Protein AF-A0A9E3NHN3-F1 (afdb_monomer_lite)

Foldseek 3Di:
DDPDDPPVVVVVVVVVVVVPQDWWWKDLDPPDIDTDRDVVVVVVSCVVRVPIDTD

pLDDT: mean 80.8, std 9.86, range [44.53, 91.62]

Secondary structure (DSSP, 8-state):
------HHHHHHHHHHHHHHS--EEEEEETTEEEEES-HHHHHHHHHH-TT-EE-

Structure (mmCIF, N/CA/C/O backbone):
data_AF-A0A9E3NHN3-F1
#
_entry.id   AF-A0A9E3NHN3-F1
#
loop_
_atom_site.group_PDB
_atom_site.id
_atom_site.type_symbol
_atom_site.label_atom_id
_atom_site.label_alt_id
_atom_site.label_comp_id
_atom_site.label_asym_id
_atom_site.label_entity_id
_atom_site.label_seq_id
_atom_site.pdbx_PDB_ins_code
_atom_site.Cartn_x
_atom_site.Cartn_y
_atom_site.Cartn_z
_atom_site.occupancy
_atom_site.B_iso_or_equiv
_atom_site.auth_seq_id
_atom_site.auth_comp_id
_atom_site.auth_asym_id
_atom_site.auth_atom_id
_atom_site.pdbx_PDB_model_num
ATOM 1 N N . MET A 1 1 ? 32.285 15.937 -22.580 1.00 44.53 1 MET A N 1
ATOM 2 C CA . MET A 1 1 ? 30.952 15.823 -23.219 1.00 44.53 1 MET A CA 1
ATOM 3 C C . MET A 1 1 ? 30.296 14.530 -22.751 1.00 44.53 1 MET A C 1
ATOM 5 O O . MET A 1 1 ? 30.797 13.459 -23.072 1.00 44.53 1 MET A O 1
ATOM 9 N N . GLY A 1 2 ? 29.246 14.601 -21.927 1.00 58.72 2 GLY A N 1
ATOM 10 C CA . GLY A 1 2 ? 28.539 13.402 -21.460 1.00 58.72 2 GLY A CA 1
ATOM 11 C C . GLY A 1 2 ? 27.807 12.724 -22.620 1.00 58.72 2 GLY A C 1
ATOM 12 O O . GLY A 1 2 ? 27.011 13.366 -23.301 1.00 58.72 2 GLY A O 1
ATOM 13 N N . ARG A 1 3 ? 28.086 11.439 -22.875 1.00 63.94 3 ARG A N 1
ATOM 14 C CA . ARG A 1 3 ? 27.374 10.644 -23.889 1.00 63.94 3 ARG A CA 1
ATOM 15 C C . ARG A 1 3 ? 25.886 10.579 -23.519 1.00 63.94 3 ARG A C 1
ATOM 17 O O . ARG A 1 3 ? 25.530 9.926 -22.541 1.00 63.94 3 ARG A O 1
ATOM 24 N N . LYS A 1 4 ? 25.019 11.233 -24.306 1.00 64.50 4 LYS A N 1
ATOM 25 C CA . LYS A 1 4 ? 23.560 11.063 -24.217 1.00 64.50 4 LYS A CA 1
ATOM 26 C C . LYS A 1 4 ? 23.238 9.585 -24.427 1.00 64.50 4 LYS A C 1
ATOM 28 O O . LYS A 1 4 ? 23.504 9.021 -25.485 1.00 64.50 4 LYS A O 1
ATOM 33 N N . ILE A 1 5 ? 22.694 8.951 -23.398 1.00 62.62 5 ILE A N 1
ATOM 34 C CA . ILE A 1 5 ? 22.232 7.570 -23.473 1.00 62.62 5 ILE A CA 1
ATOM 35 C C . ILE A 1 5 ? 20.967 7.574 -24.341 1.00 62.62 5 ILE A C 1
ATOM 37 O O . ILE A 1 5 ? 20.031 8.306 -24.015 1.00 62.62 5 ILE A O 1
ATOM 41 N N . SER A 1 6 ? 20.943 6.788 -25.426 1.00 67.12 6 SER A N 1
ATOM 42 C CA . SER A 1 6 ? 19.790 6.668 -26.332 1.00 67.12 6 SER A CA 1
ATOM 43 C C . SER A 1 6 ? 18.490 6.434 -25.559 1.00 67.12 6 SER A C 1
ATOM 45 O O . SER A 1 6 ? 18.462 5.656 -24.600 1.00 67.12 6 SER A O 1
ATOM 47 N N . GLU A 1 7 ? 17.413 7.083 -25.998 1.00 67.88 7 GLU A N 1
ATOM 48 C CA . GLU A 1 7 ? 16.085 7.096 -25.360 1.00 67.88 7 GLU A CA 1
ATOM 49 C C . GLU A 1 7 ? 15.560 5.683 -25.033 1.00 67.88 7 GLU A C 1
ATOM 51 O O . GLU A 1 7 ? 14.955 5.445 -23.986 1.00 67.88 7 GLU A O 1
ATOM 56 N N . THR A 1 8 ? 15.918 4.697 -25.856 1.00 71.12 8 THR A N 1
ATOM 57 C CA . THR A 1 8 ? 15.613 3.270 -25.674 1.00 71.12 8 THR A CA 1
ATOM 58 C C . THR A 1 8 ? 16.247 2.633 -24.434 1.00 71.12 8 THR A C 1
ATOM 60 O O . THR A 1 8 ? 15.630 1.771 -23.804 1.00 71.12 8 THR A O 1
ATOM 63 N N . LYS A 1 9 ? 17.462 3.031 -24.035 1.00 71.69 9 LYS A N 1
ATOM 64 C CA . LYS A 1 9 ? 18.100 2.531 -22.802 1.00 71.69 9 LYS A CA 1
ATOM 65 C C . LYS A 1 9 ? 17.479 3.166 -21.557 1.00 71.69 9 LYS A C 1
ATOM 67 O O . LYS A 1 9 ? 17.260 2.457 -20.577 1.00 71.69 9 LYS A O 1
ATOM 72 N N . GLN A 1 10 ? 17.128 4.452 -21.609 1.00 73.81 10 GLN A N 1
ATOM 73 C CA . GLN A 1 10 ? 16.443 5.131 -20.501 1.00 73.81 10 GLN A CA 1
ATOM 74 C C . GLN A 1 10 ? 15.051 4.533 -20.249 1.00 73.81 10 GLN A C 1
ATOM 76 O O . GLN A 1 10 ? 14.716 4.211 -19.109 1.00 73.81 10 GLN A O 1
ATOM 81 N N . ALA A 1 11 ? 14.284 4.264 -21.311 1.00 74.75 11 ALA A N 1
ATOM 82 C CA . ALA A 1 11 ? 12.975 3.618 -21.210 1.00 74.75 11 ALA A CA 1
ATOM 83 C C . ALA A 1 11 ? 13.044 2.202 -20.601 1.00 74.75 11 ALA A C 1
ATOM 85 O O . ALA A 1 11 ? 12.170 1.815 -19.820 1.00 74.75 11 ALA A O 1
ATOM 86 N N . LYS A 1 12 ? 14.099 1.431 -20.908 1.00 80.25 12 LYS A N 1
ATOM 87 C CA . LYS A 1 12 ? 14.333 0.102 -20.311 1.00 80.25 12 LYS A CA 1
ATOM 88 C C . LYS A 1 12 ? 14.666 0.180 -18.820 1.00 80.25 12 LYS A C 1
ATOM 90 O O . LYS A 1 12 ? 14.146 -0.619 -18.043 1.00 80.25 12 LYS A O 1
ATOM 95 N N . ILE A 1 13 ? 15.501 1.138 -18.416 1.00 78.94 13 ILE A N 1
ATOM 96 C CA . ILE A 1 13 ? 15.860 1.349 -17.005 1.00 78.94 13 ILE A CA 1
ATOM 97 C C . ILE A 1 13 ? 14.622 1.771 -16.203 1.00 78.94 13 ILE A C 1
ATOM 99 O O . ILE A 1 13 ? 14.343 1.192 -15.154 1.00 78.94 13 ILE A O 1
ATOM 103 N N . LEU A 1 14 ? 13.821 2.697 -16.738 1.00 77.94 14 LEU A N 1
ATOM 104 C CA . LEU A 1 14 ? 12.580 3.138 -16.104 1.00 77.94 14 LEU A CA 1
ATOM 105 C C . LEU A 1 14 ? 11.566 1.993 -15.951 1.00 77.94 14 LEU A C 1
ATOM 107 O O . LEU A 1 14 ? 10.937 1.866 -14.903 1.00 77.94 14 LEU A O 1
ATOM 111 N N . ASN A 1 15 ? 11.426 1.131 -16.962 1.00 79.12 15 ASN A N 1
ATOM 112 C CA . ASN A 1 15 ? 10.554 -0.043 -16.876 1.00 79.12 15 ASN A CA 1
ATOM 113 C C . ASN A 1 15 ? 11.031 -1.062 -15.837 1.00 79.12 15 ASN A C 1
ATOM 115 O O . ASN A 1 15 ? 10.211 -1.600 -15.095 1.00 79.12 15 ASN A O 1
ATOM 119 N N . LYS A 1 16 ? 12.343 -1.311 -15.733 1.00 77.38 16 LYS A N 1
ATOM 120 C CA . LYS A 1 16 ? 12.882 -2.170 -14.667 1.00 77.38 16 LYS A CA 1
ATOM 121 C C . LYS A 1 16 ? 12.571 -1.607 -13.284 1.00 77.38 16 LYS A C 1
ATOM 123 O O . LYS A 1 16 ? 12.101 -2.348 -12.429 1.00 77.38 16 LYS A O 1
ATOM 128 N N . LEU A 1 17 ? 12.759 -0.303 -13.090 1.00 74.06 17 LEU A N 1
ATOM 129 C CA . LEU A 1 17 ? 12.456 0.364 -11.823 1.00 74.06 17 LEU A CA 1
ATOM 130 C C . LEU A 1 17 ? 10.965 0.271 -11.476 1.00 74.06 17 LEU A C 1
ATOM 132 O O . LEU A 1 17 ? 10.625 -0.110 -10.363 1.00 74.06 17 LEU A O 1
ATOM 136 N N . LYS A 1 18 ? 10.061 0.528 -12.429 1.00 70.56 1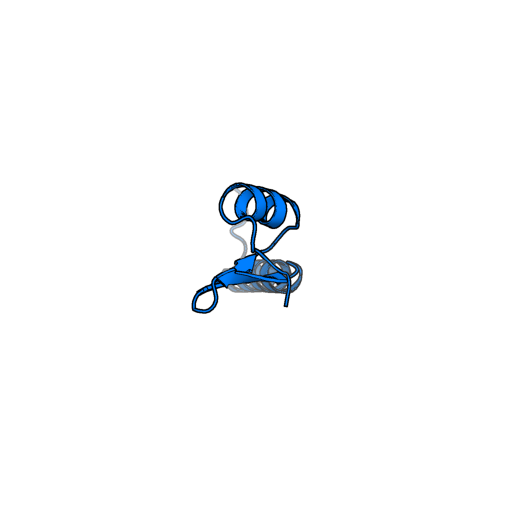8 LYS A N 1
ATOM 137 C CA . LYS A 1 18 ? 8.607 0.426 -12.202 1.00 70.56 18 LYS A CA 1
ATOM 138 C C . LYS A 1 18 ? 8.134 -0.984 -11.831 1.00 70.56 18 LYS A C 1
ATOM 140 O O . LYS A 1 18 ? 7.154 -1.104 -11.102 1.00 70.56 18 LYS A O 1
ATOM 145 N N . ASN A 1 19 ? 8.799 -2.022 -12.337 1.00 73.25 19 ASN A N 1
ATOM 146 C CA . ASN A 1 19 ? 8.477 -3.417 -12.020 1.00 73.25 19 ASN A CA 1
ATOM 147 C C . ASN A 1 19 ? 9.124 -3.901 -10.717 1.00 73.25 19 ASN A C 1
ATOM 149 O O . ASN A 1 19 ? 8.559 -4.757 -10.049 1.00 73.25 19 ASN A O 1
ATOM 153 N N . ALA A 1 20 ? 10.279 -3.348 -10.344 1.00 72.50 20 ALA A N 1
ATOM 154 C CA . ALA A 1 20 ? 10.945 -3.668 -9.083 1.00 72.50 20 ALA A CA 1
ATOM 155 C C . ALA A 1 20 ? 10.236 -3.059 -7.862 1.00 72.50 20 ALA A C 1
ATOM 157 O O . ALA A 1 20 ? 10.426 -3.529 -6.743 1.00 72.50 20 ALA A O 1
ATOM 158 N N . VAL A 1 21 ? 9.428 -2.011 -8.058 1.00 74.81 21 VAL A N 1
ATOM 159 C CA . VAL A 1 21 ? 8.695 -1.371 -6.964 1.00 74.81 21 VAL A CA 1
ATOM 160 C C . VAL A 1 21 ? 7.529 -2.264 -6.515 1.00 74.81 21 VAL A C 1
ATOM 162 O O . VAL A 1 21 ? 6.621 -2.520 -7.313 1.00 74.81 21 VAL A O 1
ATOM 165 N N . PRO A 1 22 ? 7.499 -2.695 -5.239 1.00 75.19 22 PRO A N 1
ATOM 166 C CA . PRO A 1 22 ? 6.417 -3.516 -4.718 1.00 75.19 22 PRO A CA 1
ATOM 167 C C . PRO A 1 22 ? 5.111 -2.720 -4.722 1.00 75.19 22 PRO A C 1
ATOM 169 O O . PRO A 1 22 ? 5.048 -1.602 -4.218 1.00 75.19 22 PRO A O 1
ATOM 172 N N . LYS A 1 23 ? 4.059 -3.291 -5.311 1.00 82.44 23 LYS A N 1
ATOM 173 C CA . LYS A 1 23 ? 2.726 -2.682 -5.370 1.00 82.44 23 LYS A CA 1
ATOM 174 C C . LYS A 1 23 ? 1.865 -3.276 -4.268 1.00 82.44 23 LYS A C 1
ATOM 176 O O . LYS A 1 23 ? 1.322 -4.362 -4.425 1.00 82.44 23 LYS A O 1
ATOM 181 N N . ILE A 1 24 ? 1.749 -2.556 -3.161 1.00 86.06 24 ILE A N 1
ATOM 182 C CA . ILE A 1 24 ? 0.932 -2.952 -2.016 1.00 86.06 24 ILE A CA 1
ATOM 183 C C . ILE A 1 24 ? -0.432 -2.287 -2.186 1.00 86.06 24 ILE A C 1
ATOM 185 O O . ILE A 1 24 ? -0.514 -1.056 -2.220 1.00 86.06 24 ILE A O 1
ATOM 189 N N . LYS A 1 25 ? -1.501 -3.075 -2.321 1.00 88.69 25 LYS A N 1
ATOM 190 C CA . LYS A 1 25 ? -2.860 -2.530 -2.330 1.00 88.69 25 LYS A CA 1
ATOM 191 C C . LYS A 1 25 ? -3.316 -2.309 -0.895 1.00 88.69 25 LYS A C 1
ATOM 193 O O . LYS A 1 25 ? -3.130 -3.145 -0.020 1.00 88.69 25 LYS A O 1
ATOM 198 N N . VAL A 1 26 ? -3.890 -1.141 -0.655 1.00 88.31 26 VAL A N 1
ATOM 199 C CA . VAL A 1 26 ? -4.379 -0.732 0.654 1.00 88.31 26 VAL A CA 1
ATOM 200 C C . VAL A 1 26 ? -5.775 -0.170 0.485 1.00 88.31 26 VAL A C 1
ATOM 202 O O . VAL A 1 26 ? -5.997 0.766 -0.283 1.00 88.31 26 VAL A O 1
ATOM 205 N N . ARG A 1 27 ? -6.715 -0.739 1.224 1.00 91.19 27 ARG A N 1
ATOM 206 C CA . ARG A 1 27 ? -8.054 -0.205 1.410 1.00 91.19 27 ARG A CA 1
ATOM 207 C C . ARG A 1 27 ? -8.003 0.815 2.537 1.00 91.19 27 ARG A C 1
ATOM 209 O O . ARG A 1 27 ? -7.677 0.447 3.658 1.00 91.19 27 ARG A O 1
ATOM 216 N N . LEU A 1 28 ? -8.293 2.079 2.240 1.00 87.75 28 LEU A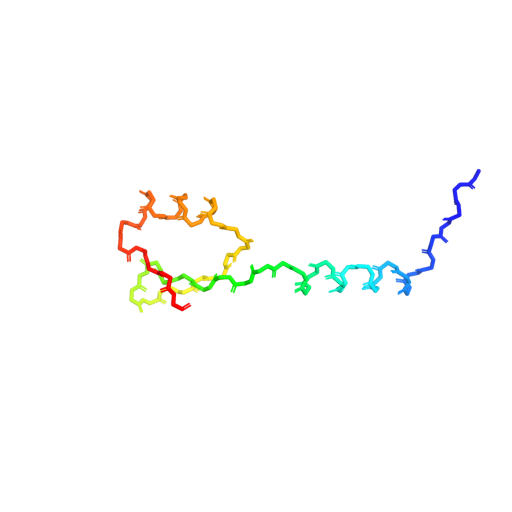 N 1
ATOM 217 C CA . LEU A 1 28 ? -8.404 3.131 3.262 1.00 87.75 28 LEU A CA 1
ATOM 218 C C . LEU A 1 28 ? -9.817 3.200 3.836 1.00 87.75 28 LEU A C 1
ATOM 220 O O . LEU A 1 28 ? -9.993 3.406 5.029 1.00 87.75 28 LEU A O 1
ATOM 224 N N . ASP A 1 29 ? -10.805 2.982 2.970 1.00 85.00 29 ASP A N 1
ATOM 225 C CA . ASP A 1 29 ? -12.231 3.085 3.255 1.00 85.00 29 ASP A CA 1
ATOM 226 C C . ASP A 1 29 ? -12.991 2.040 2.432 1.00 85.00 29 ASP A C 1
ATOM 228 O O . ASP A 1 29 ? -12.447 1.491 1.464 1.00 85.00 29 ASP A O 1
ATOM 232 N N . PRO A 1 30 ? -14.282 1.792 2.715 1.00 86.44 30 PRO A N 1
ATOM 233 C CA . PRO A 1 30 ? -15.084 0.859 1.933 1.00 86.44 30 PRO A CA 1
ATOM 234 C C . PRO A 1 30 ? -15.078 1.138 0.425 1.00 86.44 30 PRO A C 1
ATOM 236 O O . PRO A 1 30 ? -15.164 0.194 -0.358 1.00 86.44 30 PRO A O 1
ATOM 239 N N . ARG A 1 31 ? -14.928 2.413 0.044 1.00 87.69 31 ARG A N 1
ATOM 240 C CA . ARG A 1 31 ? -14.997 2.920 -1.332 1.00 87.69 31 ARG A CA 1
ATOM 241 C C . ARG A 1 31 ? -13.635 3.312 -1.923 1.00 87.69 31 ARG A C 1
ATOM 243 O O . ARG A 1 31 ? -13.563 3.580 -3.118 1.00 87.69 31 ARG A O 1
ATOM 250 N N . THR A 1 32 ? -12.570 3.323 -1.115 1.00 88.94 32 THR A N 1
ATOM 251 C CA . THR A 1 32 ? -11.261 3.875 -1.501 1.00 88.94 32 THR A CA 1
ATOM 252 C C . THR A 1 32 ? -10.168 2.822 -1.383 1.00 88.94 32 THR A C 1
ATOM 254 O O . THR A 1 32 ? -9.822 2.376 -0.286 1.00 88.94 32 THR A O 1
ATOM 257 N N . ILE A 1 33 ? -9.587 2.458 -2.527 1.00 91.38 33 ILE A N 1
ATOM 258 C CA . ILE A 1 33 ? -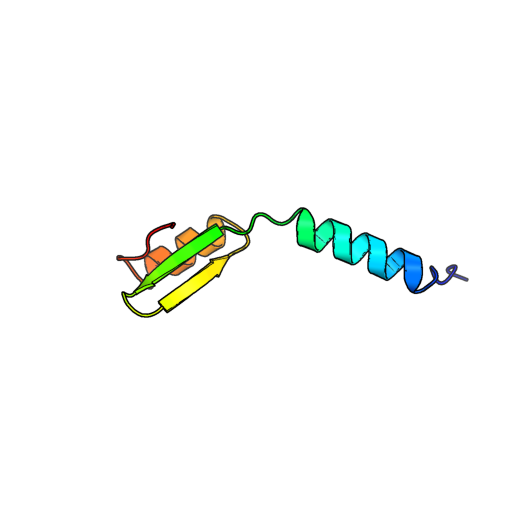8.458 1.532 -2.630 1.00 91.38 33 ILE A CA 1
ATOM 259 C C . ILE A 1 33 ? -7.311 2.256 -3.327 1.00 91.38 33 ILE A C 1
ATOM 261 O O . ILE A 1 33 ? -7.470 2.756 -4.439 1.00 91.38 33 ILE A O 1
ATOM 265 N N . ILE A 1 34 ? -6.147 2.290 -2.684 1.00 89.62 34 ILE A N 1
ATOM 266 C CA . ILE A 1 34 ? -4.927 2.880 -3.233 1.00 89.62 34 ILE A CA 1
ATOM 267 C C . ILE A 1 34 ? -3.840 1.822 -3.385 1.00 89.62 34 ILE A C 1
ATOM 269 O O . ILE A 1 34 ? -3.827 0.806 -2.697 1.00 89.62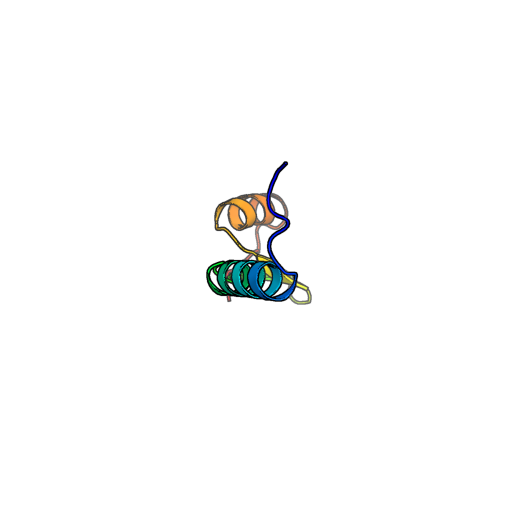 34 ILE A O 1
ATOM 273 N N . THR A 1 35 ? -2.899 2.070 -4.291 1.00 90.19 35 THR A N 1
ATOM 274 C CA . THR A 1 35 ? -1.680 1.264 -4.406 1.00 90.19 35 THR A CA 1
ATOM 275 C C . THR A 1 35 ? -0.504 2.093 -3.922 1.00 90.19 35 THR A C 1
ATOM 277 O O . THR A 1 35 ? -0.272 3.197 -4.413 1.00 90.19 35 THR A O 1
ATOM 280 N N . ILE A 1 36 ? 0.248 1.567 -2.963 1.00 88.44 36 ILE A N 1
ATOM 281 C CA . ILE A 1 36 ? 1.436 2.212 -2.412 1.00 88.44 36 ILE A CA 1
ATOM 282 C C . ILE A 1 36 ? 2.677 1.373 -2.682 1.00 88.44 36 ILE A C 1
ATOM 284 O O . ILE A 1 36 ? 2.619 0.161 -2.865 1.00 88.44 36 ILE A O 1
ATOM 288 N N . SER A 1 37 ? 3.813 2.058 -2.698 1.00 84.00 37 SER A N 1
ATOM 289 C CA . SER A 1 37 ? 5.109 1.494 -3.062 1.00 84.00 37 SER A CA 1
ATOM 290 C C . SER A 1 37 ? 5.985 1.086 -1.872 1.00 84.00 37 SER A C 1
ATOM 292 O O . SER A 1 37 ? 7.079 0.577 -2.076 1.00 84.00 37 SER A O 1
ATOM 294 N N . SER A 1 38 ? 5.580 1.406 -0.638 1.00 85.06 38 SER A N 1
ATOM 295 C CA . SER A 1 38 ? 6.375 1.171 0.577 1.00 85.06 38 SER A CA 1
ATOM 296 C C . SER A 1 38 ? 5.474 1.099 1.809 1.00 85.06 38 SER A C 1
ATOM 298 O O . SER A 1 38 ? 4.445 1.778 1.875 1.00 85.06 38 SER A O 1
ATOM 300 N N . MET A 1 39 ? 5.894 0.322 2.805 1.00 82.81 39 MET A N 1
ATOM 301 C CA . MET A 1 39 ? 5.214 0.177 4.092 1.00 82.81 39 MET A CA 1
ATOM 302 C C . MET A 1 39 ? 5.253 1.469 4.932 1.00 82.81 39 MET A C 1
ATOM 304 O O . MET A 1 39 ? 4.354 1.724 5.726 1.00 82.81 39 MET A O 1
ATOM 308 N N . GLU A 1 40 ? 6.215 2.362 4.701 1.00 87.00 40 GLU A N 1
ATOM 309 C CA . GLU A 1 40 ? 6.241 3.681 5.355 1.00 87.00 40 GLU A CA 1
ATOM 310 C C . GLU A 1 40 ? 5.046 4.546 4.938 1.00 87.00 40 GLU A C 1
ATOM 312 O O . GLU A 1 40 ? 4.422 5.227 5.757 1.00 87.00 40 GLU A O 1
ATOM 317 N N . LYS A 1 41 ? 4.664 4.465 3.655 1.00 85.25 41 LYS A N 1
ATOM 318 C CA . LYS A 1 41 ? 3.447 5.117 3.163 1.00 85.25 41 LYS A CA 1
ATOM 319 C C . LYS A 1 41 ? 2.220 4.502 3.827 1.00 85.25 41 LYS A C 1
ATOM 321 O O . LYS A 1 41 ? 1.312 5.246 4.177 1.00 85.25 41 LYS A O 1
ATOM 326 N N . PHE A 1 42 ? 2.209 3.187 4.058 1.00 87.94 42 PHE A N 1
ATOM 327 C CA . PHE A 1 42 ? 1.125 2.531 4.792 1.00 87.94 42 PHE A CA 1
ATOM 328 C C . PHE A 1 42 ? 0.995 3.095 6.205 1.00 87.94 42 PHE A C 1
ATOM 330 O O . PHE A 1 42 ? -0.102 3.468 6.598 1.00 87.94 42 PHE A O 1
ATOM 337 N N . ALA A 1 43 ? 2.101 3.243 6.939 1.00 87.88 43 ALA A N 1
ATOM 338 C CA . ALA A 1 43 ? 2.082 3.821 8.281 1.00 87.88 43 ALA A CA 1
ATOM 339 C C . ALA A 1 43 ? 1.528 5.257 8.291 1.00 87.88 43 ALA A C 1
ATOM 341 O O . ALA A 1 43 ? 0.744 5.609 9.172 1.00 87.88 43 ALA A O 1
ATOM 342 N N . LYS A 1 44 ? 1.871 6.076 7.284 1.00 90.38 44 LYS A N 1
ATOM 343 C CA . LYS A 1 44 ? 1.296 7.421 7.114 1.00 90.38 44 LYS A CA 1
ATOM 344 C C . LYS A 1 44 ? -0.216 7.365 6.893 1.00 90.38 44 LYS A C 1
ATOM 346 O O . LYS A 1 44 ? -0.955 8.085 7.559 1.00 90.38 44 LYS A O 1
ATOM 351 N N . TRP A 1 45 ? -0.671 6.500 5.991 1.00 88.62 45 TRP A N 1
ATOM 352 C CA . TRP A 1 45 ? -2.096 6.332 5.717 1.00 88.62 45 TRP A CA 1
ATOM 353 C C . TRP A 1 45 ? -2.853 5.758 6.911 1.00 88.62 45 TRP A C 1
ATOM 355 O O . TRP A 1 45 ? -3.943 6.228 7.190 1.00 88.62 45 TRP A O 1
ATOM 365 N N . LYS A 1 46 ? -2.260 4.839 7.675 1.00 88.81 46 LYS A N 1
ATOM 366 C CA . LYS A 1 46 ? -2.853 4.251 8.882 1.00 88.81 46 LYS A CA 1
ATOM 367 C C . LYS A 1 46 ? -3.036 5.265 10.015 1.00 88.81 46 LYS A C 1
ATOM 369 O O . LYS A 1 46 ? -3.969 5.140 10.797 1.00 88.81 46 LYS A O 1
ATOM 374 N N . LYS A 1 47 ? -2.177 6.290 10.092 1.00 91.62 47 LYS A N 1
ATOM 375 C CA . LYS A 1 47 ? -2.371 7.421 11.017 1.00 91.62 47 LYS A CA 1
ATOM 376 C C . LYS A 1 47 ? -3.562 8.302 10.627 1.00 91.62 47 LYS A C 1
ATOM 378 O O . LYS A 1 47 ? -4.226 8.824 11.509 1.00 91.62 47 LYS A O 1
ATOM 383 N N . MET A 1 48 ? -3.806 8.486 9.328 1.00 88.94 48 MET A N 1
ATOM 384 C CA . MET A 1 48 ? -4.915 9.310 8.819 1.00 88.94 48 MET A CA 1
ATOM 385 C C . MET A 1 48 ? -6.239 8.535 8.762 1.00 88.94 48 MET A C 1
ATOM 387 O O . MET A 1 48 ? -7.295 9.087 9.044 1.00 88.94 48 MET A O 1
ATOM 391 N N . TYR A 1 49 ? -6.164 7.251 8.423 1.00 87.25 49 TYR A N 1
ATOM 392 C CA . TYR A 1 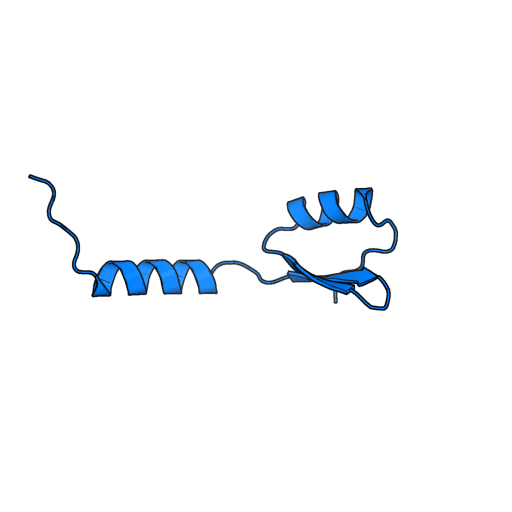49 ? -7.277 6.328 8.252 1.00 87.25 49 TYR A CA 1
ATOM 393 C C . TYR A 1 49 ? -7.013 5.111 9.143 1.00 87.25 49 TYR A C 1
ATOM 395 O O . TYR A 1 49 ? -6.347 4.164 8.713 1.00 87.25 49 TYR A O 1
ATOM 403 N N . PRO A 1 50 ? -7.503 5.109 10.393 1.00 85.88 50 PRO A N 1
ATOM 404 C CA . PRO A 1 50 ? -7.237 4.023 11.338 1.00 85.88 50 PRO A CA 1
ATOM 405 C C . PRO A 1 50 ? -7.803 2.671 10.876 1.00 85.88 50 PRO A C 1
ATOM 407 O O . PRO A 1 50 ? -7.299 1.625 11.278 1.00 85.88 50 PRO A O 1
ATOM 410 N N . GLN A 1 51 ? -8.794 2.687 9.981 1.00 88.81 51 GLN A N 1
ATOM 411 C CA . GLN A 1 51 ? -9.390 1.500 9.360 1.00 88.81 51 GLN A CA 1
ATOM 412 C C . GLN A 1 51 ?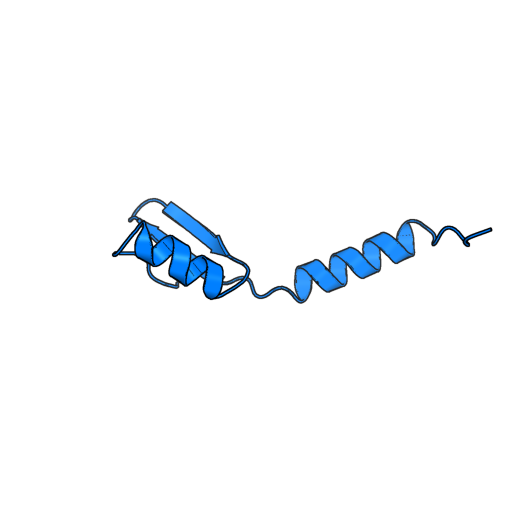 -8.624 0.979 8.131 1.00 88.81 51 GLN A C 1
ATOM 414 O O . GLN A 1 51 ? -9.073 0.034 7.482 1.00 88.81 51 GLN A O 1
ATOM 419 N N . ALA A 1 52 ? -7.473 1.575 7.797 1.00 88.31 52 ALA A N 1
ATOM 420 C CA . ALA A 1 52 ? -6.697 1.165 6.639 1.00 88.31 52 ALA A CA 1
ATOM 421 C C . ALA A 1 52 ? -6.194 -0.285 6.770 1.00 88.31 52 ALA A C 1
ATOM 423 O O . ALA A 1 52 ? -5.492 -0.636 7.724 1.00 88.31 52 ALA A O 1
ATOM 424 N N . GLN A 1 53 ? -6.490 -1.109 5.765 1.00 87.31 53 GLN A N 1
ATOM 425 C CA . GLN A 1 53 ? -6.076 -2.510 5.677 1.00 87.31 53 GLN A CA 1
ATOM 426 C C . GLN A 1 53 ? -5.392 -2.811 4.347 1.00 87.31 53 GLN A C 1
ATOM 428 O O . GLN A 1 53 ? -5.763 -2.288 3.299 1.00 87.31 53 GLN A O 1
ATOM 433 N N . ILE A 1 54 ? -4.380 -3.670 4.399 1.00 87.19 54 ILE A N 1
ATOM 434 C CA . ILE A 1 54 ? -3.713 -4.204 3.209 1.00 87.19 54 ILE A CA 1
ATOM 435 C C . ILE A 1 54 ? -4.609 -5.308 2.627 1.00 87.19 54 ILE A C 1
ATOM 437 O O . ILE A 1 54 ? -5.121 -6.129 3.388 1.00 87.19 54 ILE A O 1
ATOM 441 N N . ILE A 1 55 ? -4.807 -5.295 1.306 1.00 83.94 55 ILE A N 1
ATOM 442 C CA . ILE A 1 55 ? -5.628 -6.243 0.525 1.00 83.94 55 ILE A CA 1
ATOM 443 C C . ILE A 1 55 ? -4.835 -6.839 -0.631 1.00 83.94 55 ILE A C 1
ATOM 445 O O . ILE A 1 55 ? -3.876 -6.180 -1.094 1.00 83.94 55 ILE A O 1
#

Sequence (55 aa):
MGRKISETKQAKILNKLKNAVPKIKVRLDPRTIITISSMEKFAKWKKMYPQAQII

Radius of gyration: 16.88 Å; chains: 1; bounding box: 46×22×38 Å